Protein AF-A0A7C3P3A1-F1 (afdb_monomer_lite)

Sequence (102 aa):
MNRLSRDTVKAQRRTVHLTKCADEPGTPIERLVVAALAEQGALPLDLLVQRVAGEMYREFCRSGATILDIGLFGSKLFVRDVIAEIEARDGSLWRIESDNPS

Secondary structure (DSSP, 8-state):
--HHHHHHHHHHTEEEEE-TTPPP--SHHHHHHHHHHHHHSSEEHHHHHHHHHHHHHHHHHHTT--HHHHTTTTTHHHHHHHHHHHHHTBTTTEEEEE----

Foldseek 3Di:
DDPVVVVVVQQQQKKKAFDPQADDQDDLLLVLLLVVCVVVGMDRRVVSLQRSLQVVLVVCVVVVPPCVPCVVCGSVVCSVVSVVVSVVCDPHGIHIDGNDDD

Radius of gyration: 14.65 Å; chains: 1; bounding box: 36×41×36 Å

pLDDT: mean 81.46, std 15.65, range [42.03, 95.31]

Structure (mmCIF, N/CA/C/O backbone):
data_AF-A0A7C3P3A1-F1
#
_entry.id   AF-A0A7C3P3A1-F1
#
loop_
_atom_site.group_PDB
_atom_site.id
_atom_site.type_symbol
_atom_site.label_atom_id
_atom_site.label_alt_id
_atom_site.label_comp_id
_atom_site.label_asym_id
_atom_site.label_entity_id
_atom_site.label_seq_id
_atom_site.pdbx_PDB_ins_code
_atom_site.Cartn_x
_atom_site.Cartn_y
_atom_site.Cartn_z
_atom_site.occupancy
_atom_site.B_iso_or_equiv
_atom_site.auth_seq_id
_atom_site.auth_comp_id
_atom_site.auth_asym_id
_atom_site.auth_atom_id
_atom_site.pdbx_PDB_model_num
ATOM 1 N N . MET A 1 1 ? -9.712 -29.629 0.212 1.00 45.59 1 MET A N 1
ATOM 2 C CA . MET A 1 1 ? -10.116 -28.203 0.261 1.00 45.59 1 MET A CA 1
ATOM 3 C C . MET A 1 1 ? -8.865 -27.350 0.461 1.00 45.59 1 MET A C 1
ATOM 5 O O . MET A 1 1 ? -8.263 -27.403 1.530 1.00 45.59 1 MET A O 1
ATOM 9 N N . ASN A 1 2 ? -8.412 -26.669 -0.597 1.00 42.94 2 ASN A N 1
ATOM 10 C CA . ASN A 1 2 ? -7.081 -26.051 -0.685 1.00 42.94 2 ASN A CA 1
ATOM 11 C C . ASN A 1 2 ? -6.915 -24.826 0.231 1.00 42.94 2 ASN A C 1
ATOM 13 O O . ASN A 1 2 ? -7.825 -24.014 0.379 1.00 42.94 2 ASN A O 1
ATOM 17 N N . ARG A 1 3 ? -5.718 -24.689 0.821 1.00 51.19 3 ARG A N 1
ATOM 18 C CA . ARG A 1 3 ? -5.292 -23.575 1.694 1.00 51.19 3 ARG A CA 1
ATOM 19 C C . ARG A 1 3 ? -5.402 -22.212 0.992 1.00 51.19 3 ARG A C 1
ATOM 21 O O . ARG A 1 3 ? -5.884 -21.260 1.588 1.00 51.19 3 ARG A O 1
ATOM 28 N N . LEU A 1 4 ? -5.098 -22.193 -0.309 1.00 51.4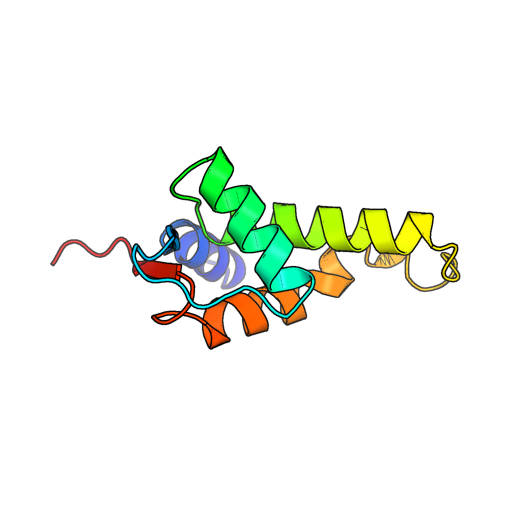4 4 LEU A N 1
ATOM 29 C CA . LEU A 1 4 ? -5.167 -21.020 -1.186 1.00 51.44 4 LEU A CA 1
ATOM 30 C C . LEU A 1 4 ? -6.548 -20.345 -1.199 1.00 51.44 4 LEU A C 1
ATOM 32 O O . LEU A 1 4 ? -6.628 -19.127 -1.162 1.00 51.44 4 LEU A O 1
ATOM 36 N N . SER A 1 5 ? -7.642 -21.113 -1.173 1.00 56.72 5 SER A N 1
ATOM 37 C CA . SER A 1 5 ? -8.995 -20.537 -1.169 1.00 56.72 5 SER A CA 1
ATOM 38 C C . SER A 1 5 ? -9.358 -19.873 0.162 1.00 56.72 5 SER A C 1
ATOM 40 O O . SER A 1 5 ? -10.221 -19.005 0.191 1.00 56.72 5 SER A O 1
ATOM 42 N N . ARG A 1 6 ? -8.722 -20.264 1.273 1.00 57.06 6 ARG A N 1
ATOM 43 C CA . ARG A 1 6 ? -8.996 -19.679 2.594 1.00 57.06 6 ARG A CA 1
ATOM 44 C C . ARG A 1 6 ? -8.326 -18.323 2.769 1.00 57.06 6 ARG A C 1
ATOM 46 O O . ARG A 1 6 ? -8.963 -17.417 3.294 1.00 57.06 6 ARG A O 1
ATOM 53 N N . ASP A 1 7 ? -7.089 -18.182 2.307 1.00 56.09 7 ASP A N 1
ATOM 54 C CA . ASP A 1 7 ? -6.331 -16.938 2.463 1.00 56.09 7 ASP A CA 1
ATOM 55 C C . ASP A 1 7 ? -6.908 -15.817 1.586 1.00 56.09 7 ASP A C 1
ATOM 57 O O . ASP A 1 7 ? -7.052 -14.687 2.049 1.00 56.09 7 ASP A O 1
ATOM 61 N N . THR A 1 8 ? -7.362 -16.142 0.369 1.00 55.38 8 THR A N 1
ATOM 62 C CA . THR A 1 8 ? -8.049 -15.180 -0.512 1.00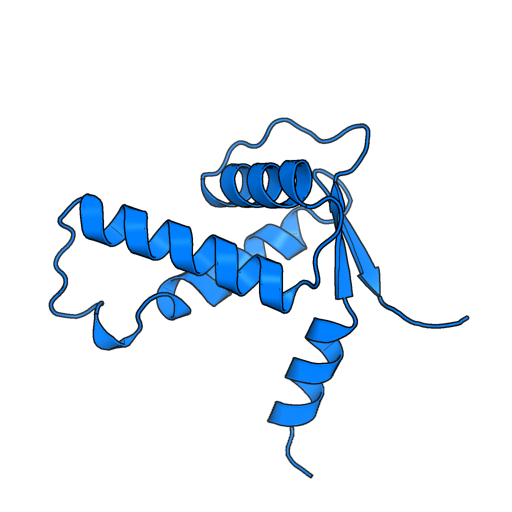 55.38 8 THR A CA 1
ATOM 63 C C . THR A 1 8 ? -9.395 -14.731 0.060 1.00 55.38 8 THR A C 1
ATOM 65 O O . THR A 1 8 ? -9.679 -13.538 0.095 1.00 55.38 8 THR A O 1
ATOM 68 N N . VAL A 1 9 ? -10.204 -15.659 0.584 1.00 56.41 9 VAL A N 1
ATOM 69 C CA . VAL A 1 9 ? -11.492 -15.318 1.217 1.00 56.41 9 VAL A CA 1
ATOM 70 C C . VAL A 1 9 ? -11.284 -14.506 2.499 1.00 56.41 9 VAL A C 1
ATOM 72 O O . VAL A 1 9 ? -12.057 -13.598 2.783 1.00 56.41 9 VAL A O 1
ATOM 75 N N . LYS A 1 10 ? -10.234 -14.792 3.278 1.00 57.19 10 LYS A N 1
ATOM 76 C CA . LYS A 1 10 ? -9.909 -14.02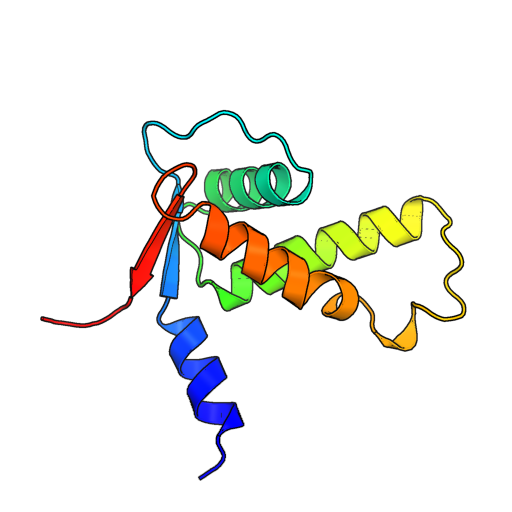7 4.489 1.00 57.19 10 LYS A CA 1
ATOM 77 C C . LYS A 1 10 ? -9.436 -12.605 4.162 1.00 57.19 10 LYS A C 1
ATOM 79 O O . LYS A 1 10 ? -9.778 -11.688 4.898 1.00 57.19 10 LYS A O 1
ATOM 84 N N . ALA A 1 11 ? -8.700 -12.416 3.066 1.00 58.47 11 ALA A N 1
ATOM 85 C CA . ALA A 1 11 ? -8.306 -11.092 2.584 1.00 58.47 11 ALA A CA 1
ATOM 86 C C . ALA A 1 11 ? -9.506 -10.271 2.073 1.00 58.47 11 ALA A C 1
ATOM 88 O O . ALA A 1 11 ? -9.582 -9.086 2.377 1.00 58.47 11 ALA A O 1
ATOM 89 N N . GLN A 1 12 ? -10.479 -10.902 1.402 1.00 60.78 12 GLN A N 1
ATOM 90 C CA . GLN A 1 12 ? -11.735 -10.248 0.984 1.00 60.78 12 GLN A CA 1
ATOM 91 C C . GLN A 1 12 ? -12.614 -9.789 2.150 1.00 60.78 12 GLN A C 1
ATOM 93 O O . GLN A 1 12 ? -13.431 -8.891 1.988 1.00 60.78 12 GLN A O 1
ATOM 98 N N . ARG A 1 13 ? -12.442 -10.392 3.329 1.00 74.88 13 ARG A N 1
ATOM 99 C CA . ARG A 1 13 ? -13.141 -10.008 4.565 1.00 74.88 13 ARG A CA 1
ATOM 100 C C . ARG A 1 13 ? -12.446 -8.888 5.333 1.00 74.88 13 ARG A C 1
ATOM 102 O O . ARG A 1 13 ? -12.906 -8.544 6.414 1.00 74.88 13 ARG A O 1
ATOM 109 N N . ARG A 1 14 ? -11.311 -8.377 4.847 1.00 89.69 14 ARG A N 1
ATOM 110 C CA . ARG A 1 14 ? -10.618 -7.245 5.465 1.00 89.69 14 ARG A CA 1
ATOM 111 C C . ARG A 1 14 ? -10.878 -6.003 4.633 1.00 89.69 14 ARG A C 1
ATOM 113 O O . ARG A 1 14 ? -10.529 -5.986 3.455 1.00 89.69 14 ARG A O 1
ATOM 120 N N . THR A 1 15 ? -11.455 -4.976 5.235 1.00 92.69 15 THR A N 1
ATOM 121 C CA . THR A 1 15 ? -11.715 -3.692 4.579 1.00 92.69 15 THR A CA 1
ATOM 122 C C . THR A 1 15 ? -10.825 -2.627 5.195 1.00 92.69 15 THR A C 1
ATOM 124 O O . THR A 1 15 ? -10.610 -2.602 6.403 1.00 92.69 15 THR A O 1
ATOM 127 N N . VAL A 1 16 ? -10.252 -1.776 4.352 1.00 92.88 16 VAL A N 1
ATOM 128 C CA . VAL A 1 16 ? -9.340 -0.709 4.753 1.00 92.88 16 VAL A CA 1
ATOM 129 C C . VAL A 1 16 ? -10.045 0.630 4.594 1.00 92.88 16 VAL A C 1
ATOM 131 O O . VAL A 1 16 ? -10.662 0.887 3.559 1.00 92.88 16 VAL A O 1
ATOM 134 N N . HIS A 1 17 ? -9.940 1.4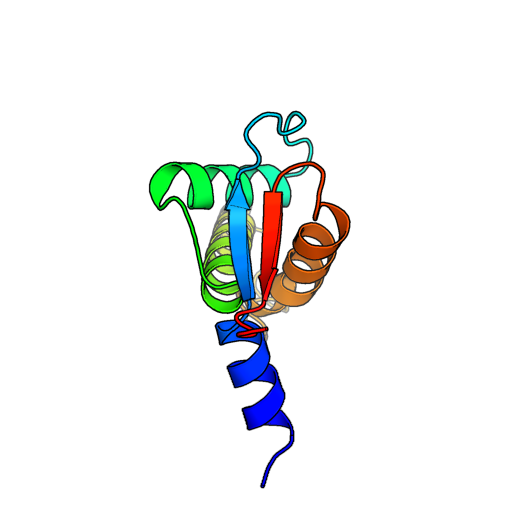74 5.615 1.00 93.44 17 HIS A N 1
ATOM 135 C CA . HIS A 1 17 ? -10.582 2.785 5.688 1.00 93.44 17 HIS A CA 1
ATOM 136 C C . HIS A 1 17 ? -9.568 3.848 6.095 1.00 93.44 17 HIS A C 1
ATOM 138 O O . HIS A 1 17 ? -8.773 3.609 7.001 1.00 93.44 17 HIS A O 1
ATOM 144 N N . LEU A 1 18 ? -9.624 5.041 5.498 1.00 91.50 18 LEU A N 1
ATOM 145 C CA . LEU A 1 18 ? -8.821 6.163 5.988 1.00 91.50 18 LEU A CA 1
ATOM 146 C C . LEU A 1 18 ? -9.213 6.546 7.411 1.00 91.50 18 LEU A C 1
ATOM 148 O O . LEU A 1 18 ? -10.394 6.642 7.753 1.00 91.50 18 LEU A O 1
ATOM 152 N N . THR A 1 19 ? -8.203 6.831 8.224 1.00 86.81 19 THR A N 1
ATOM 153 C CA . THR A 1 19 ? -8.413 7.379 9.560 1.00 86.81 19 THR A CA 1
ATOM 154 C C . THR A 1 19 ? -8.643 8.889 9.463 1.00 86.81 19 THR A C 1
ATOM 156 O O . THR A 1 19 ? -8.022 9.584 8.664 1.00 86.81 19 THR A O 1
ATOM 159 N N . LYS A 1 20 ? -9.533 9.431 10.304 1.00 70.06 20 LYS A N 1
ATOM 160 C CA . LYS A 1 20 ? -9.892 10.864 10.312 1.00 70.06 20 LYS A CA 1
ATOM 161 C C . LYS A 1 20 ? -8.740 11.794 10.745 1.00 70.06 20 LYS A C 1
ATOM 163 O O . LYS A 1 20 ? -8.753 12.968 10.397 1.00 70.06 20 LYS A O 1
ATOM 168 N N . CYS A 1 21 ? -7.765 11.258 11.480 1.00 61.59 21 CYS A N 1
ATOM 169 C CA . CYS A 1 21 ? -6.509 11.909 11.863 1.00 61.59 21 CYS A CA 1
ATOM 170 C C . CYS A 1 21 ? -5.331 11.055 11.378 1.00 61.59 21 CYS A C 1
ATOM 172 O O . CYS A 1 21 ? -4.596 10.510 12.195 1.00 61.59 21 CYS A O 1
ATOM 174 N N . ALA A 1 22 ? -5.225 10.855 10.065 1.00 68.12 22 ALA A N 1
ATOM 175 C CA . ALA A 1 22 ? -4.078 10.170 9.488 1.00 68.12 22 ALA A CA 1
ATOM 176 C C . ALA A 1 22 ? -2.823 11.049 9.592 1.00 68.12 22 ALA A C 1
ATOM 178 O O . ALA A 1 22 ? -2.895 12.256 9.346 1.00 68.12 22 ALA A O 1
ATOM 179 N N . ASP A 1 23 ? -1.686 10.438 9.924 1.00 75.44 23 ASP A N 1
ATOM 180 C CA . ASP A 1 23 ? -0.371 11.049 9.710 1.00 75.44 23 ASP A CA 1
ATOM 181 C C . ASP A 1 23 ? -0.163 11.399 8.216 1.00 75.44 23 ASP A C 1
ATOM 183 O O . ASP A 1 23 ? -0.910 10.965 7.333 1.00 75.44 23 ASP A O 1
ATOM 187 N N . GLU A 1 24 ? 0.856 12.198 7.900 1.00 81.94 24 GLU A N 1
ATOM 188 C CA . GLU A 1 24 ? 1.165 12.525 6.505 1.00 81.94 24 GLU A CA 1
ATOM 189 C C . GLU A 1 24 ? 1.874 11.339 5.811 1.00 81.94 24 GLU A C 1
ATOM 191 O O . GLU A 1 24 ? 2.851 10.818 6.355 1.00 81.94 24 GLU A O 1
ATOM 196 N N . PRO A 1 25 ? 1.422 10.887 4.621 1.00 85.38 25 PRO A N 1
ATOM 197 C CA . PRO A 1 25 ? 2.024 9.745 3.933 1.00 85.38 25 PRO A CA 1
ATOM 198 C C . PRO A 1 25 ? 3.439 10.068 3.425 1.00 85.38 25 PRO A C 1
ATOM 200 O O . PRO A 1 25 ? 3.635 10.882 2.517 1.00 85.38 25 PRO A O 1
ATOM 203 N N . GLY A 1 26 ? 4.436 9.374 3.966 1.00 87.56 26 GLY A N 1
ATOM 204 C CA . GLY A 1 26 ? 5.854 9.548 3.664 1.00 87.56 26 GLY A CA 1
ATOM 205 C C . GLY A 1 26 ? 6.366 8.655 2.531 1.00 87.56 26 GLY A C 1
ATOM 206 O O . GLY A 1 26 ? 7.232 9.080 1.757 1.00 87.56 26 GLY A O 1
ATOM 207 N N . THR A 1 27 ? 5.824 7.445 2.361 1.00 91.31 27 THR A N 1
ATOM 208 C CA . THR A 1 27 ? 6.291 6.493 1.333 1.00 91.31 27 THR A CA 1
ATOM 209 C C . THR A 1 27 ? 5.448 6.539 0.048 1.00 91.31 27 THR A C 1
ATOM 211 O O . THR A 1 27 ? 4.292 6.972 0.067 1.00 91.31 27 THR A O 1
ATOM 214 N N . PRO A 1 28 ? 5.991 6.116 -1.115 1.00 92.62 28 PRO A N 1
ATOM 215 C CA . PRO A 1 28 ? 5.200 6.000 -2.343 1.00 92.62 28 PRO A CA 1
ATOM 216 C C . PRO A 1 28 ? 3.975 5.091 -2.181 1.00 92.62 28 PRO A C 1
ATOM 218 O O . PRO A 1 28 ? 2.901 5.414 -2.684 1.00 92.62 28 PRO A O 1
ATOM 221 N N . ILE A 1 29 ? 4.121 3.994 -1.430 1.00 93.50 29 ILE A N 1
ATOM 222 C CA . ILE A 1 29 ? 3.032 3.054 -1.150 1.00 93.50 29 ILE A CA 1
ATOM 223 C C . ILE A 1 29 ? 1.954 3.742 -0.309 1.00 93.50 29 ILE A C 1
ATOM 225 O O . ILE A 1 29 ? 0.787 3.711 -0.693 1.00 93.50 29 ILE A O 1
ATOM 229 N N . GLU A 1 30 ? 2.330 4.424 0.778 1.00 94.31 30 GLU A N 1
ATOM 230 C CA . GLU A 1 30 ? 1.390 5.173 1.622 1.00 94.31 30 GLU A CA 1
ATOM 231 C C . GLU A 1 30 ? 0.609 6.215 0.812 1.00 94.31 30 GLU A C 1
ATOM 233 O O . GLU A 1 30 ? -0.615 6.286 0.916 1.00 94.31 30 GLU A O 1
ATOM 238 N N . ARG A 1 31 ? 1.284 6.976 -0.061 1.00 94.81 31 ARG A N 1
ATOM 239 C CA . ARG A 1 31 ? 0.622 7.971 -0.922 1.00 94.81 31 ARG A CA 1
ATOM 240 C C . ARG A 1 31 ? -0.397 7.339 -1.866 1.00 94.81 31 ARG A C 1
ATOM 242 O O . ARG A 1 31 ? -1.496 7.869 -2.016 1.00 94.81 31 ARG A O 1
ATOM 249 N N . LEU A 1 32 ? -0.055 6.212 -2.488 1.00 95.00 32 LEU A N 1
ATOM 250 C CA . LEU A 1 32 ? -0.961 5.495 -3.387 1.00 95.00 32 LEU A CA 1
ATOM 251 C C . LEU A 1 32 ? -2.154 4.885 -2.640 1.00 95.00 32 LEU A C 1
ATOM 253 O O . LEU A 1 32 ? -3.273 4.927 -3.150 1.00 95.00 32 LEU A O 1
ATOM 257 N N . VAL A 1 33 ? -1.936 4.359 -1.431 1.00 94.50 33 VAL A N 1
ATOM 258 C CA . VAL A 1 33 ? -3.010 3.848 -0.567 1.00 94.50 33 VAL A CA 1
ATOM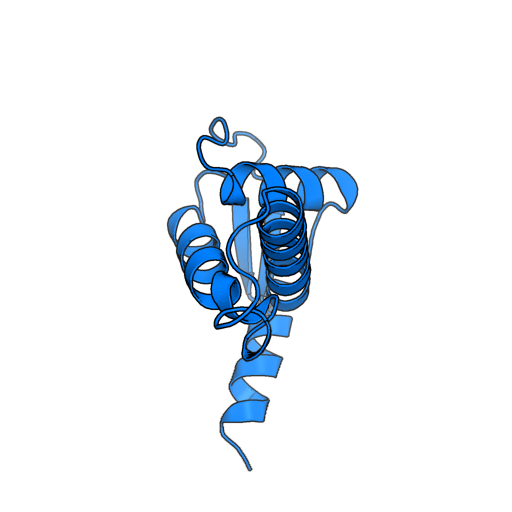 259 C C . VAL A 1 33 ? -3.959 4.977 -0.172 1.00 94.50 33 VAL A C 1
ATOM 261 O O . VAL A 1 33 ? -5.168 4.849 -0.365 1.00 94.50 33 VAL A O 1
ATOM 264 N N . VAL A 1 34 ? -3.427 6.102 0.317 1.00 93.81 34 VAL A N 1
ATOM 265 C CA . VAL A 1 34 ? -4.238 7.263 0.708 1.00 93.81 34 VAL A CA 1
ATOM 266 C C . VAL A 1 34 ? -5.028 7.797 -0.480 1.00 93.81 34 VAL A C 1
ATOM 268 O O . VAL A 1 34 ? -6.223 8.034 -0.343 1.00 93.81 34 VAL A O 1
ATOM 271 N N . ALA A 1 35 ? -4.413 7.925 -1.659 1.00 93.62 35 ALA A N 1
ATOM 272 C CA . ALA A 1 35 ? -5.114 8.366 -2.863 1.00 93.62 35 ALA A CA 1
ATOM 273 C C . ALA A 1 35 ? -6.258 7.412 -3.255 1.00 93.62 35 ALA A C 1
ATOM 275 O O . ALA A 1 35 ? -7.366 7.865 -3.543 1.00 93.62 35 ALA A O 1
ATOM 276 N N . ALA A 1 36 ? -6.019 6.095 -3.227 1.00 93.88 36 ALA A N 1
ATOM 277 C CA . ALA A 1 36 ? -7.038 5.100 -3.560 1.00 93.88 36 ALA A CA 1
ATOM 278 C C . ALA A 1 36 ? -8.225 5.127 -2.581 1.00 93.88 36 ALA A C 1
ATOM 280 O O . ALA A 1 36 ? -9.379 5.064 -3.010 1.00 93.88 36 ALA A O 1
ATOM 281 N N . LEU A 1 37 ? -7.952 5.247 -1.280 1.00 92.94 37 LEU A N 1
ATOM 282 C CA . LEU A 1 37 ? -8.986 5.311 -0.248 1.00 92.94 37 LEU A CA 1
ATOM 283 C C . LEU A 1 37 ? -9.686 6.677 -0.195 1.00 92.94 37 LEU A C 1
ATOM 285 O O . LEU A 1 37 ? -10.873 6.742 0.095 1.00 92.94 37 LEU A O 1
ATOM 289 N N . ALA A 1 38 ? -9.006 7.778 -0.513 1.00 91.38 38 ALA A N 1
ATOM 290 C CA . ALA A 1 38 ? -9.642 9.093 -0.597 1.00 91.38 38 ALA A CA 1
ATOM 291 C C . ALA A 1 38 ? -10.652 9.159 -1.754 1.00 91.38 38 ALA A C 1
ATOM 293 O O . ALA A 1 38 ? -11.684 9.813 -1.637 1.00 91.38 38 ALA A O 1
ATOM 294 N N . GLU A 1 39 ? -10.370 8.461 -2.858 1.00 91.75 39 GLU A N 1
ATOM 295 C CA . GLU A 1 39 ? -11.257 8.392 -4.019 1.00 91.75 39 GLU A CA 1
ATOM 296 C C . GLU A 1 39 ? -12.447 7.444 -3.799 1.00 91.75 39 GLU A C 1
ATOM 298 O O . GLU A 1 39 ? -13.573 7.779 -4.160 1.00 91.75 39 GLU A O 1
ATOM 303 N N . GLN A 1 40 ? -12.213 6.254 -3.233 1.00 90.19 40 GLN A N 1
ATOM 304 C CA . GLN A 1 40 ? -13.229 5.189 -3.157 1.00 90.19 40 GLN A CA 1
ATOM 305 C C . GLN A 1 40 ? -13.808 4.980 -1.749 1.00 90.19 40 GLN A C 1
ATOM 307 O O . GLN A 1 40 ? -14.729 4.187 -1.561 1.00 90.19 40 GLN A O 1
ATOM 312 N N . GLY A 1 41 ? -13.295 5.703 -0.756 1.00 89.19 41 GLY A N 1
ATOM 313 C CA . GLY A 1 41 ? -13.630 5.535 0.651 1.00 89.19 41 GLY A CA 1
ATOM 314 C C . GLY A 1 41 ? -12.990 4.274 1.222 1.00 89.19 41 GLY A C 1
ATOM 315 O O . GLY A 1 41 ? -11.822 4.262 1.604 1.00 89.19 41 GLY A O 1
ATOM 316 N N . ALA A 1 42 ? -13.785 3.215 1.310 1.00 91.25 42 ALA A N 1
ATOM 317 C CA . ALA A 1 42 ? -13.385 1.941 1.885 1.00 91.25 42 ALA A CA 1
ATOM 318 C C . ALA A 1 42 ? -13.086 0.926 0.785 1.00 91.25 42 ALA A C 1
ATOM 320 O O . ALA A 1 42 ? -13.866 0.806 -0.161 1.00 91.25 42 ALA A O 1
ATOM 321 N N . LEU A 1 43 ? -12.006 0.155 0.924 1.00 92.94 43 LEU A N 1
ATOM 322 C CA . LEU A 1 43 ? -11.677 -0.893 -0.044 1.00 92.94 43 LEU A CA 1
ATOM 323 C C . LEU A 1 43 ? -11.335 -2.227 0.612 1.00 92.94 43 LEU A C 1
ATOM 325 O O . LEU A 1 43 ? -10.615 -2.246 1.610 1.00 92.94 43 LEU A O 1
ATOM 329 N N . PRO A 1 44 ? -11.783 -3.358 0.033 1.00 93.56 44 PRO A N 1
ATOM 330 C CA . PRO A 1 44 ? -11.241 -4.667 0.366 1.00 93.56 44 PRO A CA 1
ATOM 331 C C . PRO A 1 44 ? -9.717 -4.682 0.222 1.00 93.56 44 PRO A C 1
ATOM 333 O O . PRO A 1 44 ? -9.166 -4.146 -0.745 1.00 93.56 44 PRO A O 1
ATOM 336 N N . LEU A 1 45 ? -9.034 -5.301 1.184 1.00 92.12 45 LEU A N 1
ATOM 337 C CA . LEU A 1 45 ? -7.576 -5.332 1.261 1.00 92.12 45 LEU A CA 1
ATOM 338 C C . LEU A 1 45 ? -6.952 -5.917 -0.010 1.00 92.12 45 LEU A C 1
ATOM 340 O O . LEU A 1 45 ? -5.948 -5.405 -0.494 1.00 92.12 45 LEU A O 1
ATOM 344 N N . ASP A 1 46 ? -7.544 -6.966 -0.579 1.00 91.62 46 ASP A N 1
ATOM 345 C CA . ASP A 1 46 ? -7.058 -7.590 -1.810 1.00 91.62 46 ASP A CA 1
ATOM 346 C C . ASP A 1 46 ? -7.150 -6.647 -3.018 1.00 91.62 46 ASP A C 1
ATOM 348 O O . ASP A 1 46 ? -6.188 -6.541 -3.783 1.00 91.62 46 ASP A O 1
ATOM 352 N N . LEU A 1 47 ? -8.263 -5.924 -3.167 1.00 92.31 47 LEU A N 1
ATOM 353 C CA . LEU A 1 47 ? -8.443 -4.931 -4.227 1.00 92.31 47 LEU A CA 1
ATOM 354 C C . LEU A 1 47 ? -7.495 -3.743 -4.059 1.00 92.31 47 LEU A C 1
ATOM 356 O O . LEU A 1 47 ? -6.888 -3.299 -5.037 1.00 92.31 47 LEU A O 1
ATOM 360 N N . LEU A 1 48 ? -7.316 -3.265 -2.826 1.00 94.75 48 LEU A N 1
ATOM 361 C CA . LEU A 1 48 ? -6.378 -2.190 -2.520 1.00 94.75 48 LEU A CA 1
ATOM 362 C C . LEU A 1 48 ? -4.936 -2.600 -2.855 1.00 94.75 48 LEU A C 1
ATOM 364 O O . LEU A 1 48 ? -4.239 -1.873 -3.562 1.00 94.75 48 LEU A O 1
ATOM 368 N N . VAL A 1 49 ? -4.511 -3.793 -2.426 1.00 94.50 49 VAL A N 1
ATOM 369 C CA . VAL A 1 49 ? -3.174 -4.336 -2.714 1.00 94.50 49 VAL A CA 1
ATOM 370 C C . VAL A 1 49 ? -2.955 -4.481 -4.219 1.00 94.50 49 VAL A C 1
ATOM 372 O O . VAL A 1 49 ? -1.918 -4.058 -4.727 1.00 94.50 49 VAL A O 1
ATOM 375 N N . GLN A 1 50 ? -3.923 -5.040 -4.952 1.00 93.38 50 GLN A N 1
ATOM 376 C CA . GLN A 1 50 ? -3.821 -5.195 -6.407 1.00 93.38 50 GLN A CA 1
ATOM 377 C C . GLN A 1 50 ? -3.688 -3.848 -7.117 1.00 93.38 50 GLN A C 1
ATOM 379 O O . GLN A 1 50 ? -2.856 -3.709 -8.018 1.00 93.38 50 GLN A O 1
ATOM 384 N N . ARG A 1 51 ? -4.482 -2.856 -6.703 1.00 94.31 51 ARG A N 1
ATOM 385 C CA . ARG A 1 51 ? -4.452 -1.510 -7.275 1.00 94.31 51 ARG A CA 1
ATOM 386 C C . ARG A 1 51 ? -3.100 -0.840 -7.042 1.00 94.31 51 ARG A C 1
ATOM 388 O O . ARG A 1 51 ? -2.465 -0.411 -8.003 1.00 94.31 51 ARG A O 1
ATOM 395 N N . VAL A 1 52 ? -2.638 -0.794 -5.794 1.00 95.31 52 VAL A N 1
ATOM 396 C CA . VAL A 1 52 ? -1.383 -0.121 -5.425 1.00 95.31 52 VAL A CA 1
ATOM 397 C C . VAL A 1 52 ? -0.177 -0.821 -6.052 1.00 95.31 52 VAL A C 1
ATOM 399 O O . VAL A 1 52 ? 0.667 -0.162 -6.653 1.00 95.31 52 VAL A O 1
ATOM 402 N N . ALA A 1 53 ? -0.122 -2.154 -6.011 1.00 93.94 53 ALA A N 1
ATOM 403 C CA . ALA A 1 53 ? 0.947 -2.913 -6.659 1.00 93.94 53 ALA A CA 1
ATOM 404 C C . ALA A 1 53 ? 0.955 -2.724 -8.190 1.00 93.94 53 ALA A C 1
ATOM 406 O O . ALA A 1 53 ? 2.016 -2.714 -8.817 1.00 93.94 53 ALA A O 1
ATOM 407 N N . GLY A 1 54 ? -0.223 -2.557 -8.800 1.00 93.00 54 GLY A N 1
ATOM 408 C CA . GLY A 1 54 ? -0.370 -2.223 -10.215 1.00 93.00 54 GLY A CA 1
ATOM 409 C C . GLY A 1 54 ? 0.203 -0.850 -10.566 1.00 93.00 54 GLY A C 1
ATOM 410 O O . GLY A 1 54 ? 0.930 -0.734 -11.552 1.00 93.00 54 GLY A O 1
ATOM 411 N N . GLU A 1 55 ? -0.075 0.172 -9.756 1.00 93.81 55 GLU A N 1
ATOM 412 C CA . GLU A 1 55 ? 0.484 1.517 -9.956 1.00 93.81 55 GLU A CA 1
ATOM 413 C C . GLU A 1 55 ? 1.999 1.553 -9.738 1.00 93.81 55 GLU A C 1
ATOM 415 O O . GLU A 1 55 ? 2.715 2.074 -10.593 1.00 93.81 55 GLU A O 1
ATOM 420 N N . MET A 1 56 ? 2.503 0.900 -8.684 1.00 92.81 56 MET A N 1
ATOM 421 C CA . MET A 1 56 ? 3.946 0.756 -8.442 1.00 92.81 56 MET A CA 1
ATOM 422 C C . MET A 1 56 ? 4.658 0.118 -9.640 1.00 92.81 56 MET A C 1
ATOM 424 O O . MET A 1 56 ? 5.699 0.599 -10.083 1.00 92.81 56 MET A O 1
ATOM 428 N N . TYR A 1 57 ? 4.069 -0.931 -10.222 1.00 90.31 57 TYR A N 1
ATOM 429 C CA . TYR A 1 57 ? 4.622 -1.573 -11.412 1.00 90.31 57 TYR A CA 1
ATOM 430 C C . TYR A 1 57 ? 4.592 -0.668 -12.645 1.00 90.31 57 TYR A C 1
ATOM 432 O O . TYR A 1 57 ? 5.565 -0.618 -13.392 1.00 90.31 57 TYR A O 1
ATOM 440 N N . ARG A 1 58 ? 3.511 0.092 -12.859 1.00 89.62 58 ARG A N 1
ATOM 441 C CA . ARG A 1 58 ? 3.430 1.055 -13.969 1.00 89.62 58 ARG A CA 1
ATOM 442 C C . ARG A 1 58 ? 4.491 2.140 -13.847 1.00 89.62 58 ARG A C 1
ATOM 444 O O . ARG A 1 58 ? 5.128 2.470 -14.843 1.00 89.62 58 ARG A O 1
ATOM 451 N N . GLU A 1 59 ? 4.683 2.688 -12.653 1.00 89.00 59 GLU A N 1
ATOM 452 C CA . GLU A 1 59 ? 5.707 3.700 -12.395 1.00 89.00 59 GLU A CA 1
ATOM 453 C C . GLU A 1 59 ? 7.116 3.131 -12.590 1.00 89.00 59 GLU A C 1
ATOM 455 O O . GLU A 1 59 ? 7.936 3.737 -13.280 1.00 89.00 59 GLU A O 1
ATOM 460 N N . PHE A 1 60 ? 7.352 1.911 -12.105 1.00 85.50 60 PHE A N 1
ATOM 461 C CA . PHE A 1 60 ? 8.588 1.170 -12.337 1.00 85.50 60 PHE A CA 1
ATOM 462 C C . PHE A 1 60 ? 8.872 0.930 -13.831 1.00 85.50 60 PHE A C 1
ATOM 464 O O . PHE A 1 60 ? 10.002 1.085 -14.284 1.00 85.50 60 PHE A O 1
ATOM 471 N N . CYS A 1 61 ? 7.858 0.598 -14.634 1.00 85.25 61 CYS A N 1
ATOM 472 C CA . CYS A 1 61 ? 8.030 0.461 -16.082 1.00 85.25 61 CYS A CA 1
ATOM 473 C C . CYS A 1 61 ? 8.321 1.805 -16.766 1.00 85.25 61 CYS A C 1
ATOM 475 O O . CYS A 1 61 ? 9.136 1.859 -17.686 1.00 85.25 61 CYS A O 1
ATOM 477 N N . ARG A 1 62 ? 7.671 2.895 -16.332 1.00 86.25 62 ARG A N 1
ATOM 478 C CA . ARG A 1 62 ? 7.892 4.240 -16.894 1.00 86.25 62 ARG A CA 1
ATOM 479 C C . ARG A 1 62 ? 9.297 4.771 -16.612 1.00 86.25 62 ARG A C 1
ATOM 481 O O . ARG A 1 62 ? 9.808 5.531 -17.427 1.00 86.25 62 ARG A O 1
ATOM 488 N N . SER A 1 63 ? 9.924 4.378 -15.502 1.00 81.69 63 SER A N 1
ATOM 489 C CA . SER A 1 63 ? 11.288 4.805 -15.160 1.00 81.69 63 SER A CA 1
ATOM 490 C C . SER A 1 63 ? 12.382 4.116 -15.987 1.00 81.69 63 SER A C 1
ATOM 492 O O . SER A 1 63 ? 13.556 4.449 -15.841 1.00 81.69 63 SER A O 1
ATOM 494 N N . GLY A 1 64 ? 12.022 3.186 -16.883 1.00 72.56 64 GLY A N 1
ATOM 495 C CA . GLY A 1 64 ? 12.966 2.516 -17.780 1.00 72.56 64 GLY A CA 1
ATOM 496 C C . GLY A 1 64 ? 13.831 1.457 -17.094 1.00 72.56 64 GLY A C 1
ATOM 497 O O . GLY A 1 64 ? 14.824 1.014 -17.672 1.00 72.56 64 GLY A O 1
ATOM 498 N N . ALA A 1 65 ? 13.471 1.042 -15.876 1.00 65.56 65 ALA A N 1
ATOM 499 C CA . ALA A 1 65 ? 14.160 -0.032 -15.179 1.00 65.56 65 ALA A CA 1
ATOM 500 C C . ALA A 1 65 ? 14.087 -1.333 -15.998 1.00 65.56 65 ALA A C 1
ATOM 502 O O . ALA A 1 65 ? 13.055 -1.657 -16.585 1.00 65.56 65 ALA A O 1
ATOM 503 N N . THR A 1 66 ? 15.204 -2.058 -16.081 1.00 60.38 66 THR A N 1
ATOM 504 C CA . THR A 1 66 ? 15.439 -3.165 -17.017 1.00 60.38 66 THR A CA 1
ATOM 505 C C . THR A 1 66 ? 14.337 -4.232 -16.930 1.00 60.38 66 THR A C 1
ATOM 507 O O . THR A 1 66 ? 14.320 -5.078 -16.040 1.00 60.38 66 THR A O 1
ATOM 510 N N . ILE A 1 67 ? 13.406 -4.197 -17.888 1.00 61.66 67 ILE A N 1
ATOM 511 C CA . ILE A 1 67 ? 12.198 -5.045 -17.966 1.00 61.66 67 ILE A CA 1
ATOM 512 C C . ILE A 1 67 ? 12.518 -6.549 -18.109 1.00 61.66 67 ILE A C 1
ATOM 514 O O . ILE A 1 67 ? 11.644 -7.386 -17.887 1.00 61.66 67 ILE A O 1
ATOM 518 N N . LEU A 1 68 ? 13.764 -6.900 -18.439 1.00 59.25 68 LEU A N 1
ATOM 519 C CA . LEU A 1 68 ? 14.168 -8.243 -18.863 1.00 59.25 68 LEU A CA 1
ATOM 520 C C . LEU A 1 68 ? 14.045 -9.332 -17.781 1.00 59.25 68 LEU A C 1
ATOM 522 O O . LEU A 1 68 ? 13.650 -10.438 -18.133 1.00 59.25 68 LEU A O 1
ATOM 526 N N . ASP A 1 69 ? 14.250 -9.021 -16.493 1.00 54.94 69 ASP A N 1
ATOM 527 C CA . ASP A 1 69 ? 14.111 -10.015 -15.404 1.00 54.94 69 ASP A CA 1
ATOM 528 C C . ASP A 1 69 ? 12.848 -9.821 -14.539 1.00 54.94 69 ASP A C 1
ATOM 530 O O . ASP A 1 69 ? 12.385 -10.739 -13.861 1.00 54.94 69 ASP A O 1
ATOM 534 N N . ILE A 1 70 ? 12.243 -8.629 -14.577 1.00 58.78 70 ILE A N 1
ATOM 535 C CA . ILE A 1 70 ? 11.143 -8.229 -13.678 1.00 58.78 70 ILE A CA 1
ATOM 536 C C . ILE A 1 70 ? 9.769 -8.363 -14.356 1.00 58.78 70 ILE A C 1
ATOM 538 O O . ILE A 1 70 ? 8.749 -8.551 -13.686 1.00 58.78 70 ILE A O 1
ATOM 542 N N . GLY A 1 71 ? 9.727 -8.346 -15.694 1.00 61.31 71 GLY A N 1
ATOM 543 C CA . GLY A 1 71 ? 8.498 -8.506 -16.475 1.00 61.31 71 GLY A CA 1
ATOM 544 C C . GLY A 1 71 ? 7.732 -9.803 -16.187 1.00 61.31 71 GLY A C 1
ATOM 545 O O . GLY A 1 71 ? 6.507 -9.809 -16.267 1.00 61.31 71 GLY A O 1
ATOM 546 N N . LEU A 1 72 ? 8.423 -10.876 -15.776 1.00 68.56 72 LEU A N 1
ATOM 547 C CA . LEU A 1 72 ? 7.805 -12.166 -15.443 1.00 68.56 7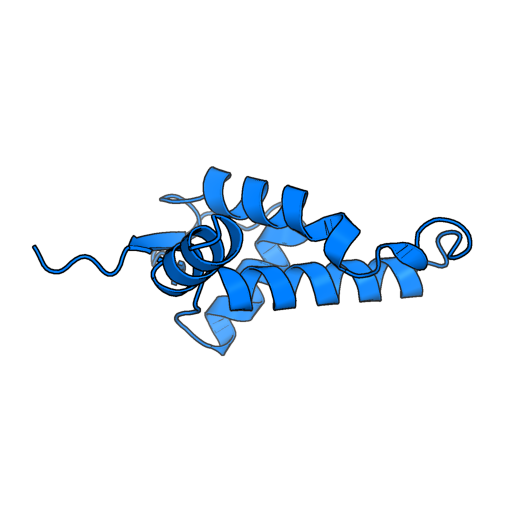2 LEU A CA 1
ATOM 548 C C . LEU A 1 72 ? 6.908 -12.097 -14.195 1.00 68.56 72 LEU A C 1
ATOM 550 O O . LEU A 1 72 ? 5.876 -12.766 -14.129 1.00 68.56 72 LEU A O 1
ATOM 554 N N . PHE A 1 73 ? 7.294 -11.293 -13.202 1.00 71.56 73 PHE A N 1
ATOM 555 C CA . PHE A 1 73 ? 6.549 -11.164 -11.949 1.00 71.56 73 PHE A CA 1
ATOM 556 C C . PHE A 1 73 ? 5.434 -10.115 -12.039 1.00 71.56 73 PHE A C 1
ATOM 558 O O . PHE A 1 73 ? 4.433 -10.220 -11.323 1.00 71.56 73 PHE A O 1
ATOM 565 N N . GLY A 1 74 ? 5.561 -9.131 -12.934 1.00 83.44 74 GLY A N 1
ATOM 566 C CA . GLY A 1 74 ? 4.573 -8.063 -13.093 1.00 83.44 74 GLY A CA 1
ATOM 567 C C . GLY A 1 74 ? 4.331 -7.307 -11.780 1.00 83.44 74 GLY A C 1
ATOM 568 O O . GLY A 1 74 ? 5.234 -7.149 -10.957 1.00 83.44 74 GLY A O 1
ATOM 569 N N . SER A 1 75 ? 3.082 -6.909 -11.522 1.00 84.25 75 SER A N 1
ATOM 570 C CA . SER A 1 75 ? 2.696 -6.250 -10.263 1.00 84.25 75 SER A CA 1
ATOM 571 C C . SER A 1 75 ? 2.898 -7.116 -9.017 1.00 84.25 75 SER A C 1
ATOM 573 O O . SER A 1 75 ? 3.003 -6.580 -7.916 1.00 84.25 75 SER A O 1
ATOM 575 N N . LYS A 1 76 ? 3.027 -8.444 -9.157 1.00 86.69 76 LYS A N 1
ATOM 576 C CA . LYS A 1 76 ? 3.261 -9.338 -8.011 1.00 86.69 76 LYS A CA 1
ATOM 577 C C . LYS A 1 76 ? 4.592 -9.067 -7.313 1.00 86.69 76 LYS A C 1
ATOM 579 O O . LYS A 1 76 ? 4.712 -9.420 -6.144 1.00 86.69 76 LYS A O 1
ATOM 584 N N . LEU A 1 77 ? 5.542 -8.407 -7.986 1.00 87.88 77 LEU A N 1
ATOM 585 C CA . LEU A 1 77 ? 6.800 -7.958 -7.386 1.00 87.88 77 LEU A CA 1
ATOM 586 C C . LEU A 1 77 ? 6.565 -7.081 -6.148 1.00 87.88 77 LEU A C 1
ATOM 588 O O . LEU A 1 77 ? 7.271 -7.219 -5.157 1.00 87.88 77 LEU A O 1
ATOM 592 N N . PHE A 1 78 ? 5.542 -6.225 -6.193 1.00 90.06 78 PHE A N 1
ATOM 593 C CA . PHE A 1 78 ? 5.270 -5.236 -5.151 1.00 90.06 78 PHE A CA 1
ATOM 594 C C . PHE A 1 78 ? 4.254 -5.714 -4.113 1.00 90.06 78 PHE A C 1
ATOM 596 O O . PHE A 1 78 ? 4.108 -5.086 -3.074 1.00 90.06 78 PHE A O 1
ATOM 603 N N . VAL A 1 79 ? 3.552 -6.829 -4.351 1.00 91.00 79 VAL A N 1
ATOM 604 C CA . VAL A 1 79 ? 2.449 -7.283 -3.483 1.00 91.00 79 VAL A CA 1
ATOM 605 C C . VAL A 1 79 ? 2.897 -7.482 -2.036 1.00 91.00 79 VAL A C 1
ATOM 607 O O . VAL A 1 79 ? 2.196 -7.054 -1.125 1.00 91.00 79 VAL A O 1
ATOM 610 N N . ARG A 1 80 ? 4.058 -8.108 -1.809 1.00 90.50 80 ARG A N 1
ATOM 611 C CA . ARG A 1 80 ? 4.555 -8.351 -0.446 1.00 90.50 80 ARG A CA 1
ATOM 612 C C . ARG A 1 80 ? 4.843 -7.042 0.286 1.00 90.50 80 ARG A C 1
ATOM 614 O O . ARG A 1 80 ? 4.448 -6.903 1.438 1.00 90.50 80 ARG A O 1
ATOM 621 N N . ASP A 1 81 ? 5.504 -6.110 -0.387 1.00 92.19 81 ASP A N 1
ATOM 622 C CA . ASP A 1 81 ? 5.907 -4.839 0.210 1.00 92.19 81 ASP A CA 1
ATOM 623 C C . ASP A 1 81 ? 4.678 -3.954 0.464 1.00 92.19 81 ASP A C 1
ATOM 625 O O . ASP A 1 81 ? 4.560 -3.343 1.520 1.00 92.19 81 ASP A O 1
ATOM 629 N N . VAL A 1 82 ? 3.697 -3.981 -0.445 1.00 94.56 82 VAL A N 1
ATOM 630 C CA . VAL A 1 82 ? 2.408 -3.299 -0.270 1.00 94.56 82 VAL A CA 1
ATOM 631 C C . VAL A 1 82 ? 1.624 -3.869 0.913 1.00 94.56 82 VAL A C 1
ATOM 633 O O . VAL A 1 82 ? 1.101 -3.097 1.709 1.00 94.56 82 VAL A O 1
ATOM 636 N N . ILE A 1 83 ? 1.554 -5.196 1.071 1.00 94.00 83 ILE A N 1
ATOM 637 C CA . ILE A 1 83 ? 0.898 -5.808 2.239 1.00 94.00 83 ILE A CA 1
ATOM 638 C C . ILE A 1 83 ? 1.614 -5.399 3.528 1.00 94.00 83 ILE A C 1
ATOM 640 O O . ILE A 1 83 ? 0.950 -4.986 4.475 1.00 94.00 83 ILE A O 1
ATOM 644 N N . ALA A 1 84 ? 2.946 -5.492 3.559 1.00 92.81 84 ALA A N 1
ATOM 645 C CA . ALA A 1 84 ? 3.730 -5.153 4.742 1.00 92.81 84 ALA A CA 1
ATOM 646 C C . ALA A 1 84 ? 3.520 -3.692 5.164 1.00 92.81 84 ALA A C 1
ATOM 648 O O . ALA A 1 84 ? 3.310 -3.431 6.345 1.00 92.81 84 ALA A O 1
ATOM 649 N N . GLU A 1 85 ? 3.509 -2.758 4.211 1.00 93.94 85 GLU A N 1
ATOM 650 C CA . GLU A 1 85 ? 3.265 -1.341 4.492 1.00 93.94 85 GLU A CA 1
ATOM 651 C C . GLU A 1 85 ? 1.825 -1.094 4.970 1.00 93.94 85 GLU A C 1
ATOM 653 O O . GLU A 1 85 ? 1.611 -0.375 5.946 1.00 93.94 85 GLU A O 1
ATOM 658 N N . ILE A 1 86 ? 0.832 -1.727 4.325 1.00 93.50 86 ILE A N 1
ATOM 659 C CA . ILE A 1 86 ? -0.576 -1.634 4.738 1.00 93.50 86 ILE A CA 1
ATOM 660 C C . ILE A 1 86 ? -0.753 -2.119 6.179 1.00 93.50 86 ILE A C 1
ATOM 662 O O . ILE A 1 86 ? -1.404 -1.449 6.977 1.00 93.50 86 ILE A O 1
ATOM 666 N N . GLU A 1 87 ? -0.151 -3.246 6.545 1.00 93.31 87 GLU A N 1
ATOM 667 C CA . GLU A 1 87 ? -0.241 -3.768 7.910 1.00 93.31 87 GLU A CA 1
ATOM 668 C C . GLU A 1 87 ? 0.563 -2.933 8.917 1.00 93.31 87 GLU A C 1
ATOM 670 O O . GLU A 1 87 ? 0.105 -2.733 10.040 1.00 93.31 87 GLU A O 1
ATOM 675 N N . ALA A 1 88 ? 1.718 -2.384 8.527 1.00 92.75 88 ALA A N 1
ATOM 676 C CA . ALA A 1 88 ? 2.570 -1.579 9.406 1.00 92.75 88 ALA A CA 1
ATOM 677 C C . ALA A 1 88 ? 1.959 -0.226 9.816 1.00 92.75 88 ALA A C 1
ATOM 679 O O . ALA A 1 88 ? 2.429 0.387 10.778 1.00 92.75 88 ALA A O 1
ATOM 680 N N . ARG A 1 89 ? 0.947 0.257 9.086 1.00 91.94 89 ARG A N 1
ATOM 681 C CA . ARG A 1 89 ? 0.278 1.551 9.321 1.00 91.94 89 ARG A CA 1
ATOM 682 C C . ARG A 1 89 ? -1.188 1.425 9.727 1.00 91.94 89 ARG A C 1
ATOM 684 O O . ARG A 1 89 ? -1.902 2.430 9.780 1.00 91.94 89 ARG A O 1
ATOM 691 N N . ASP A 1 90 ? -1.634 0.209 10.030 1.00 91.88 90 ASP A N 1
ATOM 692 C CA . ASP A 1 90 ? -2.940 -0.007 10.641 1.00 91.88 90 ASP A CA 1
ATOM 693 C C . ASP A 1 90 ? -3.009 0.701 12.004 1.00 91.88 90 ASP A C 1
ATOM 695 O O . ASP A 1 90 ? -2.176 0.501 12.887 1.00 91.88 90 ASP A O 1
ATOM 699 N N . GLY A 1 91 ? -3.997 1.574 12.155 1.00 86.31 91 GLY A N 1
ATOM 700 C CA . GLY A 1 91 ? -4.198 2.432 13.314 1.00 86.31 91 GLY A CA 1
ATOM 701 C C . GLY A 1 91 ? -3.552 3.817 13.228 1.00 86.31 91 GLY A C 1
ATOM 702 O O . GLY A 1 91 ? -3.950 4.668 14.022 1.00 86.31 91 GLY A O 1
ATOM 703 N N . SER A 1 92 ? -2.635 4.081 12.284 1.00 88.62 92 SER A N 1
ATOM 704 C CA . SER A 1 92 ? -2.033 5.415 12.095 1.00 88.62 92 SER A CA 1
ATOM 705 C C . SER A 1 92 ? -2.598 6.141 10.874 1.00 88.62 92 SER A C 1
ATOM 707 O O . SER A 1 92 ? -3.262 7.163 11.020 1.00 88.62 92 SER A O 1
ATOM 709 N N . LEU A 1 93 ? -2.413 5.593 9.672 1.00 88.88 93 LEU A N 1
ATOM 710 C CA . LEU A 1 93 ? -2.891 6.205 8.424 1.00 88.88 93 LEU A CA 1
ATOM 711 C C . LEU A 1 93 ? -4.298 5.729 8.047 1.00 88.88 93 LEU A C 1
ATOM 713 O O . LEU A 1 93 ? -5.131 6.487 7.547 1.00 88.88 93 LEU A O 1
ATOM 717 N N . TRP A 1 94 ? -4.581 4.462 8.320 1.00 94.00 94 TRP A N 1
ATOM 718 C CA . TRP A 1 94 ? -5.852 3.808 8.026 1.00 94.00 94 TRP A CA 1
ATOM 719 C C . TRP A 1 94 ? -6.185 2.799 9.114 1.00 94.00 94 TRP A C 1
ATOM 721 O O . TRP A 1 94 ? -5.374 2.524 9.992 1.00 94.00 94 TRP A O 1
ATOM 731 N N . ARG A 1 95 ? -7.387 2.239 9.054 1.00 94.00 95 ARG A N 1
ATOM 732 C CA . ARG A 1 95 ? -7.834 1.124 9.884 1.00 94.00 95 ARG A CA 1
ATOM 733 C C . ARG A 1 95 ? -8.173 -0.067 9.008 1.00 94.00 95 ARG A C 1
ATOM 735 O O . ARG A 1 95 ? -8.835 0.105 7.984 1.00 94.00 95 ARG A O 1
ATOM 742 N N . ILE A 1 96 ? -7.745 -1.254 9.425 1.00 93.19 96 ILE A N 1
ATOM 743 C CA . ILE A 1 96 ? -8.121 -2.519 8.796 1.00 93.19 96 ILE A CA 1
ATOM 744 C C . ILE A 1 96 ? -9.182 -3.203 9.655 1.00 93.19 96 ILE A C 1
ATOM 746 O O . ILE A 1 96 ? -8.911 -3.689 10.752 1.00 93.19 96 ILE A O 1
ATOM 750 N N . GLU A 1 97 ? -10.398 -3.287 9.139 1.00 91.62 97 GLU A N 1
ATOM 751 C CA . GLU A 1 97 ? -11.512 -3.947 9.810 1.00 91.62 97 GLU A CA 1
ATOM 752 C C . GLU A 1 97 ? -11.693 -5.354 9.252 1.00 91.62 97 GLU A C 1
ATOM 754 O O . GLU A 1 97 ? -11.590 -5.578 8.048 1.00 91.62 97 GLU A O 1
ATOM 759 N N . SER A 1 98 ? -11.916 -6.325 10.138 1.00 85.06 98 SER A N 1
ATOM 760 C CA . SER A 1 98 ? -12.285 -7.683 9.741 1.00 85.06 98 SER A CA 1
ATOM 761 C C . SER A 1 98 ? -13.793 -7.816 9.841 1.00 85.06 98 SER A C 1
ATOM 763 O O . SER A 1 98 ? -14.356 -7.517 10.891 1.00 85.06 98 SER A O 1
ATOM 765 N N . ASP A 1 99 ? -14.421 -8.322 8.789 1.00 67.00 99 ASP A N 1
ATOM 766 C CA . ASP A 1 99 ? -15.843 -8.636 8.760 1.00 67.00 99 ASP A CA 1
ATOM 767 C C . ASP A 1 99 ? -16.088 -9.868 9.652 1.00 67.00 99 ASP A C 1
ATOM 769 O O . ASP A 1 99 ? -16.055 -11.023 9.215 1.00 67.00 99 ASP A O 1
ATOM 773 N N . ASN A 1 100 ? -16.185 -9.627 10.959 1.00 52.62 100 ASN A N 1
ATOM 774 C CA . ASN A 1 100 ? -16.538 -10.619 11.960 1.00 52.62 100 ASN A CA 1
ATOM 775 C C . ASN A 1 100 ? -17.777 -10.098 12.698 1.00 52.62 100 ASN A C 1
ATOM 777 O O . ASN A 1 100 ? -17.642 -9.165 13.496 1.00 52.62 100 ASN A O 1
ATOM 781 N N . PRO A 1 101 ? -18.981 -10.651 12.451 1.00 44.62 101 PRO A N 1
ATOM 782 C CA . PRO A 1 101 ? -20.106 -10.367 13.322 1.00 44.62 101 PRO A CA 1
ATOM 783 C C . PRO A 1 101 ? -19.733 -10.901 14.705 1.00 44.62 101 PRO A C 1
ATOM 785 O O . PRO A 1 101 ? -19.336 -12.060 14.849 1.00 44.62 101 PRO A O 1
ATOM 788 N N . SER A 1 102 ? -19.746 -9.999 15.683 1.00 42.03 102 SER A N 1
ATOM 789 C CA . SER A 1 102 ? -19.566 -10.334 17.097 1.00 42.03 102 SER A CA 1
ATOM 790 C C . SER A 1 102 ? -20.635 -11.316 17.566 1.00 42.03 102 SER A C 1
ATOM 792 O O . SER A 1 102 ? -21.765 -11.245 17.030 1.00 42.03 102 SER A O 1
#